Protein AF-A0A662B8F9-F1 (afdb_monomer)

Sequence (139 aa):
MKNSVKQNLTQSKIAIKPWLLILLGTLFFLSTLNCAYAQTGNNSLLNNLTKPSNGRSMRSSSVDSKFDGNGDSKEILPGQTIVIADLEGPGIIKHIWNTSASLNPFSARALVIRIYWDDSEKPSVEVPLGDFFGVGHGA

Structure (mmCIF, N/CA/C/O backbone):
data_AF-A0A662B8F9-F1
#
_entry.id   AF-A0A662B8F9-F1
#
loop_
_atom_site.group_PDB
_atom_site.id
_atom_site.type_symbol
_atom_site.label_atom_id
_atom_site.label_alt_id
_atom_site.label_comp_id
_atom_site.label_asym_id
_atom_site.label_entity_id
_atom_site.label_seq_id
_atom_site.pdbx_PDB_ins_code
_atom_site.Cartn_x
_atom_site.Cartn_y
_atom_site.Cartn_z
_atom_site.occupancy
_atom_site.B_iso_or_equiv
_atom_site.auth_seq_id
_atom_site.auth_comp_id
_atom_site.auth_asym_id
_atom_site.auth_atom_id
_atom_site.pdbx_PDB_model_num
ATOM 1 N N . MET A 1 1 ? 112.833 -29.980 -20.898 1.00 43.91 1 MET A N 1
ATOM 2 C CA . MET A 1 1 ? 112.945 -30.203 -19.440 1.00 43.91 1 MET A CA 1
ATOM 3 C C . MET A 1 1 ? 112.301 -29.016 -18.734 1.00 43.91 1 MET A C 1
ATOM 5 O O . MET A 1 1 ? 112.635 -27.893 -19.079 1.00 43.91 1 MET A O 1
ATOM 9 N N . LYS A 1 2 ? 111.409 -29.303 -17.777 1.00 41.34 2 LYS A N 1
ATOM 10 C CA . LYS A 1 2 ? 110.661 -28.400 -16.874 1.00 41.34 2 LYS A CA 1
ATOM 11 C C . LYS A 1 2 ? 109.307 -27.855 -17.361 1.00 41.34 2 LYS A C 1
ATOM 13 O O . LYS A 1 2 ? 109.186 -26.807 -17.980 1.00 41.34 2 LYS A O 1
ATOM 18 N N . ASN A 1 3 ? 108.306 -28.637 -16.955 1.00 44.59 3 ASN A N 1
ATOM 19 C CA . ASN A 1 3 ? 106.913 -28.305 -16.681 1.00 44.59 3 ASN A CA 1
ATOM 20 C C . ASN A 1 3 ? 106.755 -27.002 -15.881 1.00 44.59 3 ASN A C 1
ATOM 22 O O . ASN A 1 3 ? 107.547 -26.746 -14.975 1.00 44.59 3 ASN A O 1
ATOM 26 N N . SER A 1 4 ? 105.639 -26.295 -16.073 1.00 46.97 4 SER A N 1
ATOM 27 C CA . SER A 1 4 ? 104.951 -25.693 -14.929 1.00 46.97 4 SER A CA 1
ATOM 28 C C . SER A 1 4 ? 103.447 -25.618 -15.172 1.00 46.97 4 SER A C 1
ATOM 30 O O . SER A 1 4 ? 102.948 -24.897 -16.034 1.00 46.97 4 SER A O 1
ATOM 32 N N . VAL A 1 5 ? 102.760 -26.450 -14.401 1.00 55.72 5 VAL A N 1
ATOM 33 C CA . VAL A 1 5 ? 101.316 -26.594 -14.268 1.00 55.72 5 VAL A CA 1
ATOM 34 C C . VAL A 1 5 ? 100.768 -25.331 -13.598 1.00 55.72 5 VAL A C 1
ATOM 36 O O . VAL A 1 5 ? 101.126 -25.042 -12.459 1.00 55.72 5 VAL A O 1
ATOM 39 N N . LYS A 1 6 ? 99.879 -24.587 -14.266 1.00 50.91 6 LYS A N 1
ATOM 40 C CA . LYS A 1 6 ? 99.041 -23.584 -13.590 1.00 50.91 6 LYS A CA 1
ATOM 41 C C . LYS A 1 6 ? 97.808 -24.289 -13.030 1.00 50.91 6 LYS A C 1
ATOM 43 O O . LYS A 1 6 ? 97.018 -24.851 -13.782 1.00 50.91 6 LYS A O 1
ATOM 48 N N . GLN A 1 7 ? 97.699 -24.303 -11.704 1.00 51.00 7 GLN A N 1
ATOM 49 C CA . GLN A 1 7 ? 96.594 -24.914 -10.976 1.00 51.00 7 GLN A CA 1
ATOM 50 C C . GLN A 1 7 ? 95.278 -24.149 -11.172 1.00 51.00 7 GLN A C 1
ATOM 52 O O . GLN A 1 7 ? 95.248 -22.919 -11.219 1.00 51.00 7 GLN A O 1
ATOM 57 N N . ASN A 1 8 ? 94.198 -24.923 -11.263 1.00 49.81 8 ASN A N 1
ATOM 58 C CA . ASN A 1 8 ? 92.814 -24.484 -11.364 1.00 49.81 8 ASN A CA 1
ATOM 59 C C . ASN A 1 8 ? 92.308 -23.935 -10.022 1.00 49.81 8 ASN A C 1
ATOM 61 O O . ASN A 1 8 ? 92.300 -24.657 -9.028 1.00 49.81 8 ASN A O 1
ATOM 65 N N . LEU A 1 9 ? 91.782 -22.709 -10.022 1.00 50.09 9 LEU A N 1
ATOM 66 C CA . LEU A 1 9 ? 90.823 -22.242 -9.019 1.00 50.09 9 LEU A CA 1
ATOM 67 C C . LEU A 1 9 ? 89.479 -22.038 -9.718 1.00 50.09 9 LEU A C 1
ATOM 69 O O . LEU A 1 9 ? 89.203 -20.992 -10.306 1.00 50.09 9 LEU A O 1
ATOM 73 N N . THR A 1 10 ? 88.650 -23.076 -9.696 1.00 50.72 10 THR A N 1
ATOM 74 C CA . THR A 1 10 ? 87.287 -23.056 -10.223 1.00 50.72 10 THR A CA 1
ATOM 75 C C . THR A 1 10 ? 86.402 -22.264 -9.259 1.00 50.72 10 THR A C 1
ATOM 77 O O . THR A 1 10 ? 85.871 -22.797 -8.291 1.00 50.72 10 THR A O 1
ATOM 80 N N . GLN A 1 11 ? 86.247 -20.964 -9.510 1.00 55.09 11 GLN A N 1
ATOM 81 C CA . GLN A 1 11 ? 85.170 -20.155 -8.934 1.00 55.09 11 GLN A CA 1
ATOM 82 C C . GLN A 1 11 ? 83.832 -20.743 -9.405 1.00 55.09 11 GLN A C 1
ATOM 84 O O . GLN A 1 11 ? 83.436 -20.542 -10.556 1.00 55.09 11 GLN A O 1
ATOM 89 N N . SER A 1 12 ? 83.136 -21.503 -8.555 1.00 54.06 12 SER A N 1
ATOM 90 C CA . SER A 1 12 ? 81.796 -21.999 -8.870 1.00 54.06 12 SER A CA 1
ATOM 91 C C . SER A 1 12 ? 80.813 -20.828 -8.828 1.00 54.06 12 SER A C 1
ATOM 93 O O . SER A 1 12 ? 80.233 -20.513 -7.790 1.00 54.06 12 SER A O 1
ATOM 95 N N . LYS A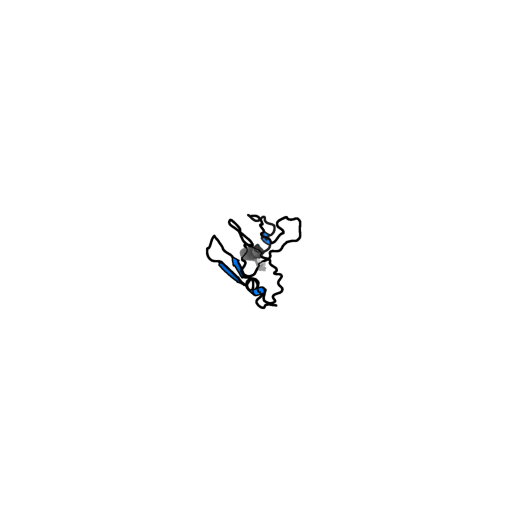 1 13 ? 80.638 -20.146 -9.963 1.00 61.09 13 LYS A N 1
ATOM 96 C CA . LYS A 1 13 ? 79.546 -19.188 -10.142 1.00 61.09 13 LYS A CA 1
ATOM 97 C C . LYS A 1 13 ? 78.233 -19.947 -9.961 1.00 61.09 13 LYS A C 1
ATOM 99 O O . LYS A 1 13 ? 77.927 -20.842 -10.747 1.00 61.09 13 LYS A O 1
ATOM 104 N N . ILE A 1 14 ? 77.470 -19.604 -8.927 1.00 64.56 14 ILE A N 1
ATOM 105 C CA . ILE A 1 14 ? 76.114 -20.121 -8.732 1.00 64.56 14 ILE A CA 1
ATOM 106 C C . ILE A 1 14 ? 75.265 -19.543 -9.867 1.00 64.56 14 ILE A C 1
ATOM 108 O O . ILE A 1 14 ? 74.835 -18.393 -9.824 1.00 64.56 14 ILE A O 1
ATOM 112 N N . ALA A 1 15 ? 75.095 -20.318 -10.935 1.00 72.06 15 ALA A N 1
ATOM 113 C CA . ALA A 1 15 ? 74.268 -19.939 -12.066 1.00 72.06 15 ALA A CA 1
ATOM 114 C C . ALA A 1 15 ? 72.800 -20.176 -11.697 1.00 72.06 15 ALA A C 1
ATOM 116 O O . ALA A 1 15 ? 72.354 -21.321 -11.585 1.00 72.06 15 ALA A O 1
ATOM 117 N N . ILE A 1 16 ? 72.048 -19.092 -11.495 1.00 69.56 16 ILE A N 1
ATOM 118 C CA . ILE A 1 16 ? 70.592 -19.162 -11.358 1.00 69.56 16 ILE A CA 1
ATOM 119 C C . ILE A 1 16 ? 70.059 -19.745 -12.665 1.00 69.56 16 ILE A C 1
ATOM 121 O O . ILE A 1 16 ? 70.256 -19.181 -13.742 1.00 69.56 16 ILE A O 1
ATOM 125 N N . LYS A 1 17 ? 69.439 -20.923 -12.581 1.00 80.38 17 LYS A N 1
ATOM 126 C CA . LYS A 1 17 ? 68.958 -21.626 -13.768 1.00 80.38 17 LYS A CA 1
ATOM 127 C C . LYS A 1 17 ? 67.826 -20.809 -14.414 1.00 80.38 17 LYS A C 1
ATOM 129 O O . LYS A 1 17 ? 66.941 -20.349 -13.694 1.00 80.38 17 LYS A O 1
ATOM 134 N N . PRO A 1 18 ? 67.799 -20.670 -15.750 1.00 75.62 18 PRO A N 1
ATOM 135 C CA . PRO A 1 18 ? 66.853 -19.793 -16.448 1.00 75.62 18 PRO A CA 1
ATOM 136 C C . PRO A 1 18 ? 65.382 -20.156 -16.192 1.00 75.62 18 PRO A C 1
ATOM 138 O O . PRO A 1 18 ? 64.528 -19.275 -16.159 1.00 75.62 18 PRO A O 1
ATOM 141 N N . TRP A 1 19 ? 65.081 -21.428 -15.911 1.00 78.75 19 TRP A N 1
ATOM 142 C CA . TRP A 1 19 ? 63.728 -21.861 -15.551 1.00 78.75 19 TRP A CA 1
ATOM 143 C C . TRP A 1 19 ? 63.237 -21.293 -14.212 1.00 78.75 19 TRP A C 1
ATOM 145 O O . TRP A 1 19 ? 62.035 -21.121 -14.042 1.00 78.75 19 TRP A O 1
ATOM 155 N N . LEU A 1 20 ? 64.135 -20.956 -13.278 1.00 79.62 20 LEU A N 1
ATOM 156 C CA . LEU A 1 20 ? 63.770 -20.379 -11.982 1.00 79.62 20 LEU A CA 1
ATOM 157 C C . LEU A 1 20 ? 63.237 -18.946 -12.144 1.00 79.62 20 LEU A C 1
ATOM 159 O O . LEU A 1 20 ? 62.303 -18.552 -11.454 1.00 79.62 20 LEU A O 1
ATOM 163 N N . LEU A 1 21 ? 63.798 -18.190 -13.094 1.00 77.62 21 LEU A N 1
ATOM 164 C CA . LEU A 1 21 ? 63.342 -16.842 -13.449 1.00 77.62 21 LEU A CA 1
ATOM 165 C C . LEU A 1 21 ? 61.992 -16.878 -14.170 1.00 77.62 21 LEU A C 1
ATOM 167 O O . LEU A 1 21 ? 61.137 -16.037 -13.908 1.00 77.62 21 LEU A O 1
ATOM 171 N N . ILE A 1 22 ? 61.776 -17.883 -15.025 1.00 80.44 22 ILE A N 1
ATOM 172 C CA . ILE A 1 22 ? 60.477 -18.123 -15.664 1.00 80.44 22 ILE A CA 1
ATOM 173 C C . ILE A 1 22 ? 59.435 -18.483 -14.602 1.00 80.44 22 ILE A C 1
ATOM 175 O O . ILE A 1 22 ? 58.357 -17.900 -14.602 1.00 80.44 22 ILE A O 1
ATOM 179 N N . LEU A 1 23 ? 59.770 -19.366 -13.654 1.00 81.56 23 LEU A N 1
ATOM 180 C CA . LEU A 1 23 ? 58.871 -19.769 -12.570 1.00 81.56 23 LEU A CA 1
ATOM 181 C C . LEU A 1 23 ? 58.465 -18.568 -11.695 1.00 81.56 23 LEU A C 1
ATOM 183 O O . LEU A 1 23 ? 57.279 -18.355 -11.454 1.00 81.56 23 LEU A O 1
ATOM 187 N N . LEU A 1 24 ? 59.432 -17.738 -11.289 1.00 80.62 24 LEU A N 1
ATOM 188 C CA . LEU A 1 24 ? 59.191 -16.497 -10.541 1.00 80.62 24 LEU A CA 1
ATOM 189 C C . LEU A 1 24 ? 58.347 -15.491 -11.333 1.00 80.62 24 LEU A C 1
ATOM 191 O O . LEU A 1 24 ? 57.412 -14.917 -10.779 1.00 80.62 24 LEU A O 1
ATOM 195 N N . GLY A 1 25 ? 58.625 -15.323 -12.629 1.00 78.00 25 GLY A N 1
ATOM 196 C CA . GLY A 1 25 ? 57.826 -14.483 -13.521 1.00 78.00 25 GLY A CA 1
ATOM 197 C C . GLY A 1 25 ? 56.387 -14.981 -13.653 1.00 78.00 25 GLY A C 1
ATOM 198 O O . GLY A 1 25 ? 55.457 -14.190 -13.542 1.00 78.00 25 GLY A O 1
ATOM 199 N N . THR A 1 26 ? 56.183 -16.294 -13.800 1.00 76.62 26 THR A N 1
ATOM 200 C CA . THR A 1 26 ? 54.841 -16.892 -13.859 1.00 76.62 26 THR A CA 1
ATOM 201 C C . THR A 1 26 ? 54.089 -16.769 -12.538 1.00 76.62 26 THR A C 1
ATOM 203 O O . THR A 1 26 ? 52.912 -16.435 -12.561 1.00 76.62 26 THR A O 1
ATOM 206 N N . LEU A 1 27 ? 54.750 -16.947 -11.390 1.00 73.62 27 LEU A N 1
ATOM 207 C CA . LEU A 1 27 ? 54.150 -16.748 -10.064 1.00 73.62 27 LEU A CA 1
ATOM 208 C C . LEU A 1 27 ? 53.742 -15.286 -9.830 1.00 73.62 27 LEU A C 1
ATOM 210 O O . LEU A 1 27 ? 52.668 -15.032 -9.290 1.00 73.62 27 LEU A O 1
ATOM 214 N N . PHE A 1 28 ? 54.557 -14.331 -10.284 1.00 70.31 28 PHE A N 1
ATOM 215 C CA . PHE A 1 28 ? 54.243 -12.901 -10.220 1.00 70.31 28 PHE A CA 1
ATOM 216 C C . PHE A 1 28 ? 53.114 -12.501 -11.192 1.00 70.31 28 PHE A C 1
ATOM 218 O O . PHE A 1 28 ? 52.273 -11.657 -10.888 1.00 70.31 28 PHE A O 1
ATOM 225 N N . PHE A 1 29 ? 53.037 -13.141 -12.360 1.00 68.06 29 PHE A N 1
ATOM 226 C CA . PHE A 1 29 ? 51.954 -12.919 -13.321 1.00 68.06 29 PHE A CA 1
ATOM 227 C C . PHE A 1 29 ? 50.630 -13.556 -12.856 1.00 68.06 29 PHE A C 1
ATOM 229 O O . PHE A 1 29 ? 49.556 -12.990 -13.042 1.00 68.06 29 PHE A O 1
ATOM 236 N N . LEU A 1 30 ? 50.690 -14.704 -12.174 1.00 65.06 30 LEU A N 1
ATOM 237 C CA . LEU A 1 30 ? 49.514 -15.386 -11.629 1.00 65.06 30 LEU A CA 1
ATOM 238 C C . LEU A 1 30 ? 48.936 -14.671 -10.393 1.00 65.06 30 LEU A C 1
ATOM 240 O O . LEU A 1 30 ? 47.726 -14.705 -10.167 1.00 65.06 30 LEU A O 1
ATOM 244 N N . SER A 1 31 ? 49.769 -13.987 -9.601 1.00 64.81 31 SER A N 1
ATOM 245 C CA . SER A 1 31 ? 49.302 -13.195 -8.455 1.00 64.81 31 SER A CA 1
ATOM 246 C C . SER A 1 31 ? 48.605 -11.894 -8.876 1.00 64.81 31 SER A C 1
ATOM 248 O O . SER A 1 31 ? 47.602 -11.521 -8.269 1.00 64.81 31 SER A O 1
ATOM 250 N N . THR A 1 32 ? 49.052 -11.241 -9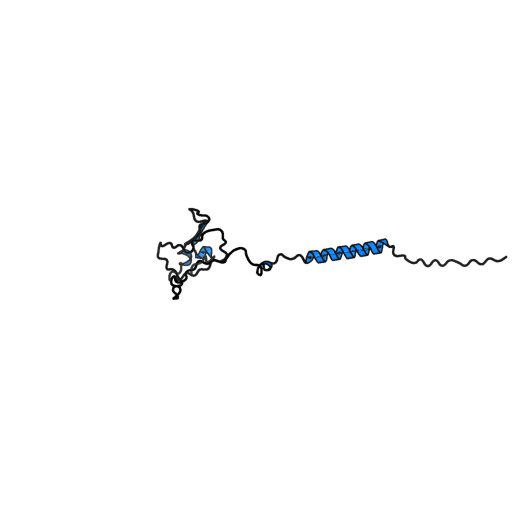.954 1.00 60.06 32 THR A N 1
ATOM 251 C CA . THR A 1 32 ? 48.415 -10.014 -10.478 1.00 60.06 32 THR A CA 1
ATOM 252 C C . THR A 1 32 ? 47.041 -10.263 -11.114 1.00 60.06 32 THR A C 1
ATOM 254 O O . THR A 1 32 ? 46.158 -9.411 -11.001 1.00 60.06 32 THR A O 1
ATOM 257 N N . LEU A 1 33 ? 46.799 -11.451 -11.683 1.00 59.38 33 LEU A N 1
ATOM 258 C CA . LEU A 1 33 ? 45.477 -11.868 -12.178 1.00 59.38 33 LEU A CA 1
ATOM 259 C C . LEU A 1 33 ? 44.406 -11.936 -11.068 1.00 59.38 33 LEU A C 1
ATOM 261 O O . LEU A 1 33 ? 43.254 -11.570 -11.303 1.00 59.38 33 LEU A O 1
ATOM 265 N N . ASN A 1 34 ? 44.774 -12.342 -9.848 1.00 59.59 34 ASN A N 1
ATOM 266 C CA . ASN A 1 34 ? 43.835 -12.431 -8.721 1.00 59.59 34 ASN A CA 1
ATOM 267 C C . ASN A 1 34 ? 43.429 -11.051 -8.167 1.00 59.59 34 ASN A C 1
ATOM 269 O O . ASN A 1 34 ? 42.271 -10.853 -7.800 1.00 59.59 34 ASN A O 1
ATOM 273 N N . CYS A 1 35 ? 44.339 -10.069 -8.155 1.00 59.00 35 CYS A N 1
ATOM 274 C CA . CYS A 1 35 ? 44.018 -8.695 -7.744 1.00 59.00 35 CYS A CA 1
ATOM 275 C C . CYS A 1 35 ? 43.004 -8.011 -8.678 1.00 59.00 35 CYS A C 1
ATOM 277 O O . CYS A 1 35 ? 42.189 -7.220 -8.207 1.00 59.00 35 CYS A O 1
ATOM 279 N N . ALA A 1 36 ? 43.015 -8.332 -9.977 1.00 55.31 36 ALA A N 1
ATOM 280 C CA . ALA A 1 36 ? 42.058 -7.787 -10.942 1.00 55.31 36 ALA A CA 1
ATO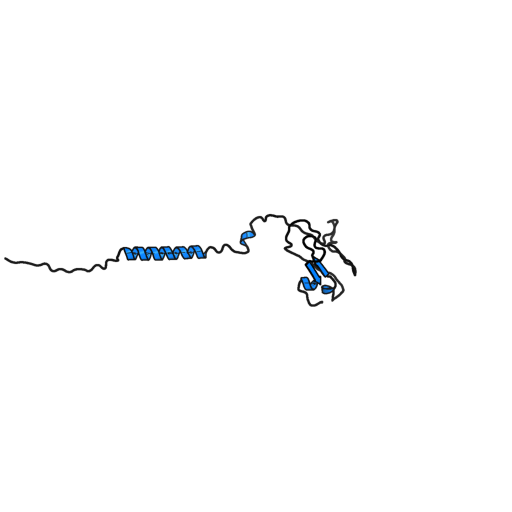M 281 C C . ALA A 1 36 ? 40.639 -8.369 -10.767 1.00 55.31 36 ALA A C 1
ATOM 283 O O . ALA A 1 36 ? 39.652 -7.644 -10.896 1.00 55.31 36 ALA A O 1
ATOM 284 N N . TYR A 1 37 ? 40.522 -9.652 -10.404 1.00 57.81 37 TYR A N 1
ATOM 285 C CA . TYR A 1 37 ? 39.229 -10.298 -10.127 1.00 57.81 37 TYR A CA 1
ATOM 286 C C . TYR A 1 37 ? 38.577 -9.817 -8.820 1.00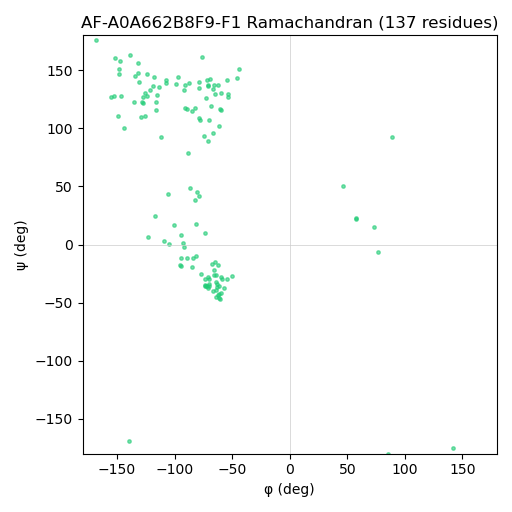 57.81 37 TYR A C 1
ATOM 288 O O . TYR A 1 37 ? 37.353 -9.780 -8.713 1.00 57.81 37 TYR A O 1
ATOM 296 N N . ALA A 1 38 ? 39.370 -9.388 -7.833 1.00 56.22 38 ALA A N 1
ATOM 297 C CA . ALA A 1 38 ? 38.853 -8.857 -6.569 1.00 56.22 38 ALA A CA 1
ATOM 298 C C . ALA A 1 38 ? 38.120 -7.506 -6.719 1.00 56.22 38 ALA A C 1
ATOM 300 O O . ALA A 1 38 ? 37.362 -7.117 -5.833 1.00 56.22 38 ALA A O 1
ATOM 301 N N . GLN A 1 39 ? 38.312 -6.795 -7.837 1.00 59.47 39 GLN A N 1
ATOM 302 C CA . GLN A 1 39 ? 37.655 -5.512 -8.115 1.00 59.47 39 GLN A CA 1
ATOM 303 C C . GLN A 1 39 ? 36.351 -5.645 -8.912 1.00 59.47 39 GLN A C 1
ATOM 305 O O . GLN A 1 39 ? 35.692 -4.642 -9.181 1.00 59.47 39 GLN A O 1
ATOM 310 N N . THR A 1 40 ? 35.910 -6.859 -9.257 1.00 56.34 40 THR A N 1
ATOM 311 C CA . THR A 1 40 ? 34.633 -7.071 -9.963 1.00 56.34 40 THR A CA 1
ATOM 312 C C . THR A 1 40 ? 33.434 -7.024 -9.000 1.00 56.34 40 THR A C 1
ATOM 314 O O . THR A 1 40 ? 32.531 -7.852 -9.038 1.00 56.34 40 THR A O 1
ATOM 317 N N . GLY A 1 41 ? 33.406 -6.033 -8.110 1.00 59.16 41 GLY A N 1
ATOM 318 C CA . GLY A 1 41 ? 32.304 -5.752 -7.190 1.00 59.16 41 GLY A CA 1
ATOM 319 C C . GLY A 1 41 ? 31.240 -4.853 -7.820 1.00 59.16 41 GLY A C 1
ATOM 320 O O . GLY A 1 41 ? 30.843 -3.861 -7.222 1.00 59.16 41 GLY A O 1
ATOM 321 N N . ASN A 1 42 ? 30.773 -5.158 -9.033 1.00 59.16 42 ASN A N 1
ATOM 322 C CA . ASN A 1 42 ? 29.785 -4.331 -9.748 1.00 59.16 42 ASN A CA 1
ATOM 323 C C . ASN A 1 42 ? 28.321 -4.577 -9.319 1.00 59.16 42 ASN A C 1
ATOM 325 O O . ASN A 1 42 ? 27.395 -4.155 -10.011 1.00 59.16 42 ASN A O 1
ATOM 329 N N . ASN A 1 43 ? 28.095 -5.193 -8.155 1.00 65.62 43 ASN A N 1
ATOM 330 C CA . ASN A 1 43 ? 26.765 -5.494 -7.611 1.00 65.62 43 ASN A CA 1
ATOM 331 C C . ASN A 1 43 ? 26.392 -4.568 -6.439 1.00 65.62 43 ASN A C 1
ATOM 333 O O . ASN A 1 43 ? 25.893 -5.026 -5.414 1.00 65.62 43 ASN A O 1
ATOM 337 N N . SER A 1 44 ? 26.654 -3.263 -6.552 1.00 77.81 44 SER A N 1
ATOM 338 C CA . SER A 1 44 ? 26.132 -2.297 -5.579 1.00 77.81 44 SER A CA 1
ATOM 339 C C . SER A 1 44 ? 24.666 -1.992 -5.890 1.00 77.81 44 SER A C 1
ATOM 341 O O . SER A 1 44 ? 24.320 -1.725 -7.044 1.00 77.81 44 SER A O 1
ATOM 343 N N . LEU A 1 45 ? 23.815 -1.975 -4.854 1.00 81.44 45 LEU A N 1
ATOM 344 C CA . LEU A 1 45 ? 22.394 -1.592 -4.934 1.00 81.44 45 LEU A CA 1
ATOM 345 C C . LEU A 1 45 ? 22.184 -0.250 -5.656 1.00 81.44 45 LEU A C 1
ATOM 347 O O . LEU A 1 45 ? 21.138 -0.013 -6.254 1.00 81.44 45 LEU A O 1
ATOM 351 N N . LEU A 1 46 ? 23.193 0.622 -5.620 1.00 88.50 46 LEU A N 1
ATOM 352 C CA . LEU A 1 46 ? 23.123 1.988 -6.127 1.00 88.50 46 LEU A CA 1
ATOM 353 C C . LEU A 1 46 ? 23.512 2.114 -7.610 1.00 88.50 46 LEU A C 1
ATOM 355 O O . LEU A 1 46 ? 23.244 3.146 -8.222 1.00 88.50 46 LEU A O 1
ATOM 359 N N . ASN A 1 47 ? 24.090 1.073 -8.222 1.00 86.50 47 ASN A N 1
ATOM 360 C CA . ASN A 1 47 ? 24.658 1.127 -9.580 1.00 86.50 47 ASN A CA 1
ATOM 361 C C . ASN A 1 47 ? 23.636 1.434 -10.686 1.00 86.50 47 ASN A C 1
ATOM 363 O O . ASN A 1 47 ? 24.016 1.795 -11.801 1.00 86.50 47 ASN A O 1
ATOM 367 N N . ASN A 1 48 ? 22.345 1.268 -10.400 1.00 86.31 48 ASN A N 1
ATOM 368 C CA . ASN A 1 48 ? 21.268 1.515 -11.354 1.00 86.31 48 ASN A CA 1
ATOM 369 C C . ASN A 1 48 ? 20.501 2.820 -11.088 1.00 86.31 48 ASN A C 1
ATOM 371 O O . ASN A 1 48 ? 19.599 3.126 -11.858 1.00 86.31 48 ASN A O 1
ATOM 375 N N . LEU A 1 49 ? 20.852 3.610 -10.061 1.00 87.44 49 LEU A N 1
ATOM 376 C CA . LEU A 1 49 ? 20.132 4.853 -9.733 1.00 87.44 49 LEU A CA 1
ATOM 377 C C . LEU A 1 49 ? 20.207 5.912 -10.838 1.00 87.44 49 LEU A C 1
ATOM 379 O O . LEU A 1 49 ? 19.261 6.667 -11.032 1.00 87.44 49 LEU A O 1
ATOM 383 N N . THR A 1 50 ? 21.327 5.975 -11.556 1.00 89.88 50 THR A N 1
ATOM 384 C CA . THR A 1 50 ? 21.552 6.950 -12.634 1.00 89.88 50 THR A CA 1
ATOM 385 C C . THR A 1 50 ? 21.142 6.431 -14.009 1.00 89.88 50 THR A C 1
ATOM 387 O O . THR A 1 50 ? 21.250 7.157 -14.997 1.00 89.88 50 THR A O 1
ATOM 390 N N . LYS A 1 51 ? 20.689 5.176 -14.101 1.00 89.00 51 LYS A N 1
ATOM 391 C CA . LYS A 1 51 ? 20.251 4.580 -15.363 1.00 89.00 51 LYS A CA 1
ATOM 392 C C . LYS A 1 51 ? 18.753 4.820 -15.542 1.00 89.00 51 LYS A C 1
ATOM 394 O O . LYS A 1 51 ? 17.998 4.643 -14.585 1.00 89.00 51 LYS A O 1
ATOM 399 N N . PRO A 1 52 ? 18.296 5.180 -16.750 1.00 87.38 52 PRO A N 1
ATOM 400 C CA . PRO A 1 52 ? 16.871 5.302 -17.008 1.00 87.38 52 PRO A CA 1
ATOM 401 C C . PRO A 1 52 ? 16.183 3.946 -16.812 1.00 87.38 52 PRO A C 1
ATOM 403 O O . PRO A 1 52 ? 16.692 2.908 -17.239 1.00 87.38 52 PRO A O 1
ATOM 406 N N . SER A 1 53 ? 15.020 3.951 -16.162 1.00 86.06 53 SER A N 1
ATOM 407 C CA . SER A 1 53 ? 14.179 2.761 -16.033 1.00 86.06 53 SER A CA 1
ATOM 408 C C . SER A 1 53 ? 13.238 2.633 -17.225 1.00 86.06 53 SER A C 1
ATOM 410 O O . SER A 1 53 ? 12.615 3.618 -17.619 1.00 86.06 53 SER A O 1
ATOM 412 N N . ASN A 1 54 ? 13.054 1.414 -17.731 1.00 90.19 54 ASN A N 1
ATOM 413 C CA . ASN A 1 54 ? 11.984 1.118 -18.679 1.00 90.19 54 ASN A CA 1
ATOM 414 C C . ASN A 1 54 ? 10.635 1.182 -17.944 1.00 90.19 54 ASN A C 1
ATOM 416 O O . ASN A 1 54 ? 10.336 0.316 -17.123 1.00 90.19 54 ASN A O 1
ATOM 420 N N . GLY A 1 55 ? 9.853 2.231 -18.197 1.00 91.19 55 GLY A N 1
ATOM 421 C CA . GLY A 1 55 ? 8.556 2.470 -17.562 1.00 91.19 55 GLY A CA 1
ATOM 422 C C . GLY A 1 55 ? 8.324 3.949 -17.257 1.00 91.19 55 GLY A C 1
ATOM 423 O O . GLY A 1 55 ? 9.133 4.807 -17.605 1.00 91.19 55 GLY A O 1
ATOM 424 N N . ARG A 1 56 ? 7.211 4.250 -16.587 1.00 92.69 56 ARG A N 1
ATOM 425 C CA . ARG A 1 56 ? 6.884 5.596 -16.100 1.00 92.69 56 ARG A CA 1
ATOM 426 C C . ARG A 1 56 ? 6.436 5.536 -14.645 1.00 92.69 56 ARG A C 1
ATOM 428 O O . ARG A 1 56 ? 5.807 4.563 -14.234 1.00 92.69 56 ARG A O 1
ATOM 435 N N . SER A 1 57 ? 6.728 6.583 -13.884 1.00 94.25 57 SER A N 1
ATOM 436 C CA . SER A 1 57 ? 6.172 6.744 -12.541 1.00 94.25 57 SER A CA 1
ATOM 437 C C . SER A 1 57 ? 4.684 7.073 -12.628 1.00 94.25 57 SER A C 1
ATOM 439 O O . SER A 1 57 ? 4.273 7.893 -13.446 1.00 94.25 57 SER A O 1
ATOM 441 N N . MET A 1 58 ? 3.884 6.447 -11.770 1.00 95.31 58 MET A N 1
ATOM 442 C CA . MET A 1 58 ? 2.457 6.726 -11.614 1.00 95.31 58 MET A CA 1
ATOM 443 C C . MET A 1 58 ? 2.137 6.888 -10.128 1.00 95.31 58 MET A C 1
ATOM 445 O O . MET A 1 58 ? 2.874 6.392 -9.274 1.00 95.31 58 MET A O 1
ATOM 449 N N . ARG A 1 59 ? 1.050 7.598 -9.819 1.00 95.62 59 ARG A N 1
ATOM 450 C CA . ARG A 1 59 ? 0.601 7.839 -8.447 1.00 95.62 59 ARG A CA 1
ATOM 451 C C . ARG A 1 59 ? -0.920 7.911 -8.404 1.00 95.62 59 ARG A C 1
ATOM 453 O O . ARG A 1 59 ? -1.497 8.722 -9.119 1.00 95.62 59 ARG A O 1
ATOM 460 N N . SER A 1 60 ? -1.523 7.131 -7.511 1.00 96.50 60 SER A N 1
ATOM 461 C CA . SER A 1 60 ? -2.853 7.424 -6.974 1.00 96.50 60 SER A CA 1
ATOM 462 C C . SER A 1 60 ? -2.689 8.101 -5.614 1.00 96.50 60 SER A C 1
ATOM 464 O O . SER A 1 60 ? -1.800 7.731 -4.845 1.00 96.50 60 SER A O 1
ATOM 466 N N . SER A 1 61 ? -3.483 9.129 -5.329 1.00 96.19 61 SER A N 1
ATOM 467 C CA . SER A 1 61 ? -3.384 9.898 -4.083 1.00 96.19 61 SER A CA 1
ATOM 468 C C . SER A 1 61 ? -4.729 10.491 -3.687 1.00 96.19 61 SER A C 1
ATOM 470 O O . SER A 1 61 ? -5.588 10.695 -4.537 1.00 96.19 61 SER A O 1
ATOM 472 N N . SER A 1 62 ? -4.874 10.858 -2.415 1.00 96.00 62 SER A N 1
ATOM 473 C CA . SER A 1 62 ? -6.065 11.513 -1.866 1.00 96.00 62 SER A CA 1
ATOM 474 C C . SER A 1 62 ? -6.235 12.984 -2.264 1.00 96.00 62 SER A C 1
ATOM 476 O O . SER A 1 62 ? -7.113 13.632 -1.703 1.00 96.00 62 SER A O 1
ATOM 478 N N . VAL A 1 63 ? -5.431 13.480 -3.214 1.00 95.19 63 VAL A N 1
ATOM 479 C CA . VAL A 1 63 ? -5.424 14.872 -3.687 1.00 95.19 63 VAL A CA 1
ATOM 480 C C . VAL A 1 63 ? -6.836 15.405 -3.941 1.00 95.19 63 VAL A C 1
ATOM 482 O O . VAL A 1 63 ? -7.729 14.670 -4.392 1.00 95.19 63 VAL A O 1
ATOM 485 N N . ASP A 1 64 ? -7.034 16.682 -3.634 1.00 93.50 64 ASP A N 1
ATOM 486 C CA . ASP A 1 64 ? -8.259 17.394 -3.954 1.00 93.50 64 ASP A CA 1
ATOM 487 C C . ASP A 1 64 ? -8.570 17.265 -5.455 1.00 93.50 64 ASP A C 1
ATOM 489 O O . ASP A 1 64 ? -7.723 17.498 -6.318 1.00 93.50 64 ASP A O 1
ATOM 493 N N . SER A 1 65 ? -9.803 16.869 -5.776 1.00 88.19 65 SER A N 1
ATOM 494 C CA . SER A 1 65 ? -10.210 16.561 -7.153 1.00 88.19 65 SER A CA 1
ATOM 495 C C . SER A 1 65 ? -10.199 17.769 -8.091 1.00 88.19 65 SER A C 1
ATOM 497 O O . SER A 1 65 ? -10.168 17.594 -9.307 1.00 88.19 65 SER A O 1
ATOM 499 N N . LYS A 1 66 ? -10.285 18.983 -7.542 1.00 90.38 66 LYS A N 1
ATOM 500 C CA . LYS A 1 66 ? -10.283 20.239 -8.295 1.00 90.38 66 LYS A CA 1
ATOM 501 C C . LYS A 1 66 ? -8.883 20.838 -8.406 1.00 90.38 66 LYS A C 1
ATOM 503 O O . LYS A 1 66 ? -8.685 21.723 -9.232 1.00 90.38 66 LYS A O 1
ATOM 508 N N . PHE A 1 67 ? -7.917 20.325 -7.638 1.00 89.31 67 PHE A N 1
ATOM 509 C CA . PHE A 1 67 ? -6.522 20.775 -7.621 1.00 89.31 67 PHE A CA 1
ATOM 510 C C . PHE A 1 67 ? -6.348 22.266 -7.278 1.00 89.31 67 PHE A C 1
ATOM 512 O O . PHE A 1 67 ? -5.328 22.865 -7.617 1.00 89.31 67 PHE A O 1
ATOM 519 N N . ASP A 1 68 ? -7.330 22.868 -6.605 1.00 93.06 68 ASP A N 1
ATOM 520 C CA . ASP A 1 68 ? -7.365 24.291 -6.244 1.00 93.06 68 ASP A CA 1
ATOM 521 C C . ASP A 1 68 ? -7.519 24.528 -4.729 1.00 93.06 68 ASP A C 1
ATOM 523 O O . ASP A 1 68 ? -7.643 25.671 -4.283 1.00 93.06 68 ASP A O 1
ATOM 527 N N . GLY A 1 69 ? -7.470 23.459 -3.929 1.00 91.69 69 GLY A N 1
ATOM 528 C CA . GLY A 1 69 ? -7.658 23.494 -2.481 1.00 91.69 69 GLY A CA 1
ATOM 529 C C . GLY A 1 69 ? -6.711 22.573 -1.711 1.00 91.69 69 GLY A C 1
ATOM 530 O O . GLY A 1 69 ? -5.756 22.035 -2.257 1.00 91.69 69 GLY A O 1
ATOM 531 N N . ASN A 1 70 ? -7.001 22.404 -0.418 1.00 93.81 70 ASN A N 1
ATOM 532 C CA . ASN A 1 70 ? -6.237 21.572 0.528 1.00 93.81 70 ASN A CA 1
ATOM 533 C C . ASN A 1 70 ? -7.086 20.401 1.068 1.00 93.81 70 ASN A C 1
ATOM 535 O O . ASN A 1 70 ? -6.894 19.923 2.186 1.00 93.81 70 ASN A O 1
ATOM 539 N N . GLY A 1 71 ? -8.100 19.984 0.304 1.00 92.56 71 GLY A N 1
ATOM 540 C CA . GLY A 1 71 ? -8.996 18.867 0.615 1.00 92.56 71 GLY A CA 1
ATOM 541 C C . GLY A 1 71 ? -8.370 17.499 0.326 1.00 92.56 71 GLY A C 1
ATOM 542 O O . GLY A 1 71 ? -9.036 16.625 -0.223 1.00 92.56 71 GLY A O 1
ATOM 543 N N . ASP A 1 72 ? -7.091 17.312 0.660 1.00 94.56 72 ASP A N 1
ATOM 544 C CA . ASP A 1 72 ? -6.266 16.172 0.229 1.00 94.56 72 ASP A CA 1
ATOM 545 C C . ASP A 1 72 ? -6.466 14.904 1.083 1.00 94.56 72 ASP A C 1
ATOM 547 O O . ASP A 1 72 ? -5.524 14.165 1.388 1.00 94.56 72 ASP A O 1
ATOM 551 N N . SER A 1 73 ? -7.703 14.634 1.497 1.00 94.94 73 SER A N 1
ATOM 552 C CA . SER A 1 73 ? -8.096 13.465 2.287 1.00 94.94 73 SER A CA 1
ATOM 553 C C . SER A 1 73 ? -9.420 12.884 1.786 1.00 94.94 73 SER A C 1
ATOM 555 O O . SER A 1 73 ? -10.151 13.508 1.016 1.00 94.94 73 SER A O 1
ATOM 557 N N . LYS A 1 74 ? -9.719 11.642 2.178 1.00 93.62 74 LYS A N 1
ATOM 558 C CA . LYS A 1 74 ? -10.991 10.977 1.869 1.00 93.62 74 LYS A CA 1
ATOM 559 C C . LYS A 1 74 ? -11.643 10.527 3.169 1.00 93.62 74 LYS A C 1
ATOM 561 O O . LYS A 1 74 ? -10.998 9.864 3.980 1.00 93.62 74 LYS A O 1
ATOM 566 N N . GLU A 1 75 ? -12.904 10.898 3.355 1.00 92.94 75 GLU A N 1
ATOM 567 C CA . GLU A 1 75 ? -13.724 10.416 4.464 1.00 92.94 75 GLU A CA 1
ATOM 568 C C . GLU A 1 75 ? -14.244 9.008 4.156 1.00 92.94 75 GLU A C 1
ATOM 570 O O . GLU A 1 75 ? -14.614 8.702 3.020 1.00 92.94 75 GLU A O 1
ATOM 575 N N . ILE A 1 76 ? -14.249 8.148 5.175 1.00 93.31 76 ILE A N 1
ATOM 576 C CA . ILE A 1 76 ? -14.776 6.786 5.103 1.00 93.31 76 ILE A CA 1
ATOM 577 C C . ILE A 1 76 ? -15.740 6.616 6.272 1.00 93.31 76 ILE A C 1
ATOM 579 O O . ILE A 1 76 ? -15.331 6.585 7.434 1.00 93.31 76 ILE A O 1
ATOM 583 N N . LEU A 1 77 ? -17.028 6.527 5.961 1.00 93.81 77 LEU A N 1
ATOM 584 C CA . LEU A 1 77 ? -18.093 6.330 6.935 1.00 93.81 77 LEU A CA 1
ATOM 585 C C . LEU A 1 77 ? -18.139 4.871 7.429 1.00 93.81 77 LEU A C 1
ATOM 587 O O . LEU A 1 77 ? -17.616 3.968 6.770 1.00 93.81 77 LEU A O 1
ATOM 591 N N . PRO A 1 78 ? -18.790 4.591 8.573 1.00 93.56 78 PRO A N 1
ATOM 592 C CA . PRO A 1 78 ? -18.949 3.225 9.067 1.00 93.56 78 PRO A CA 1
ATOM 593 C C . PRO A 1 78 ? -19.577 2.289 8.023 1.00 93.56 78 PRO A C 1
ATOM 595 O O . PRO A 1 78 ? -20.637 2.577 7.472 1.00 93.56 78 PRO A O 1
ATOM 598 N N . GLY A 1 79 ? -18.911 1.164 7.748 1.00 94.81 79 GLY A N 1
ATOM 599 C CA . GLY A 1 79 ? -19.335 0.185 6.738 1.00 94.81 79 GLY A CA 1
ATOM 600 C C . GLY A 1 79 ? -19.065 0.596 5.285 1.00 94.81 79 GLY A C 1
ATOM 601 O O . GLY A 1 79 ? -19.250 -0.218 4.381 1.00 94.81 79 GLY A O 1
ATOM 602 N N . GLN A 1 80 ? -18.596 1.823 5.040 1.00 96.81 80 GLN A N 1
ATOM 603 C CA . GLN A 1 80 ? -18.241 2.279 3.704 1.00 96.81 80 GLN A CA 1
ATOM 604 C C . GLN A 1 80 ? -16.951 1.608 3.229 1.00 96.81 80 GLN A C 1
ATOM 606 O O . GLN A 1 80 ? -15.994 1.428 3.978 1.00 96.81 80 GLN A O 1
ATOM 611 N N . THR A 1 81 ? -16.919 1.279 1.942 1.00 96.94 81 THR A N 1
ATOM 612 C CA . THR A 1 81 ? -15.704 0.884 1.230 1.00 96.94 81 THR A CA 1
ATOM 613 C C . THR A 1 81 ? -15.463 1.883 0.108 1.00 96.94 81 THR A C 1
ATOM 615 O O . THR A 1 81 ? -16.401 2.269 -0.588 1.00 96.94 81 THR A O 1
ATOM 618 N N . ILE A 1 82 ? -14.212 2.308 -0.058 1.00 96.75 82 ILE A N 1
ATOM 619 C CA . ILE A 1 82 ? -13.791 3.178 -1.157 1.00 96.75 82 ILE A CA 1
ATOM 620 C C . ILE A 1 82 ? -12.646 2.522 -1.928 1.00 96.75 82 ILE A C 1
ATOM 622 O O . ILE A 1 82 ? -11.811 1.833 -1.342 1.00 96.75 82 ILE A O 1
ATOM 626 N N . VAL A 1 83 ? -12.592 2.765 -3.236 1.00 96.81 83 VAL A N 1
ATOM 627 C CA . VAL A 1 83 ? -11.455 2.385 -4.079 1.00 96.81 83 VAL A CA 1
ATOM 628 C C . VAL A 1 83 ? -10.462 3.543 -4.075 1.00 96.81 83 VAL A C 1
ATOM 630 O O . VAL A 1 83 ? -10.787 4.646 -4.507 1.00 96.81 83 VAL A O 1
ATOM 633 N N . ILE A 1 84 ? -9.260 3.309 -3.545 1.00 95.56 84 ILE A N 1
ATOM 634 C CA . ILE A 1 84 ? -8.204 4.336 -3.450 1.00 95.56 84 ILE A CA 1
ATOM 635 C C . ILE A 1 84 ? -7.208 4.282 -4.612 1.00 95.56 84 ILE A C 1
ATOM 637 O O . ILE A 1 84 ? -6.465 5.236 -4.835 1.00 95.56 84 ILE A O 1
ATOM 641 N N . ALA A 1 85 ? -7.166 3.172 -5.342 1.00 96.88 85 ALA A N 1
ATOM 642 C CA . ALA A 1 85 ? -6.375 2.997 -6.547 1.00 96.88 85 ALA A CA 1
ATOM 643 C C . ALA A 1 85 ? -7.032 1.910 -7.401 1.00 96.88 85 ALA A C 1
ATOM 645 O O . ALA A 1 85 ? -7.280 0.816 -6.900 1.00 96.88 85 ALA A O 1
ATOM 646 N N . ASP A 1 86 ? -7.289 2.235 -8.662 1.00 96.75 86 ASP A N 1
ATOM 647 C CA . ASP A 1 86 ? -7.713 1.306 -9.705 1.00 96.75 86 ASP A CA 1
ATOM 648 C C . ASP A 1 86 ? -6.721 1.481 -10.858 1.00 96.75 86 ASP A C 1
ATOM 650 O O . ASP A 1 86 ? -6.581 2.583 -11.396 1.00 96.75 86 ASP A O 1
ATOM 654 N N . LEU A 1 87 ? -5.888 0.468 -11.091 1.00 96.00 87 LEU A N 1
ATOM 655 C CA . LEU A 1 87 ? -4.674 0.583 -11.898 1.00 96.00 87 LEU A CA 1
ATOM 656 C C . LEU A 1 87 ? -4.677 -0.494 -12.978 1.00 96.00 87 LEU A C 1
ATOM 658 O O . LEU A 1 87 ? -4.677 -1.681 -12.668 1.00 96.00 87 LEU A O 1
ATOM 662 N N . GLU A 1 88 ? -4.597 -0.070 -14.236 1.00 95.06 88 GLU A N 1
ATOM 663 C CA . GLU A 1 88 ? -4.570 -0.978 -15.381 1.00 95.06 88 GLU A CA 1
ATOM 664 C C . GLU A 1 88 ? -3.146 -1.257 -15.879 1.00 95.06 88 GLU A C 1
ATOM 666 O O . GLU A 1 88 ? -2.287 -0.367 -15.952 1.00 95.06 88 GLU A O 1
ATOM 671 N N . GLY A 1 89 ? -2.930 -2.497 -16.321 1.00 94.31 89 GLY A N 1
ATOM 672 C CA . GLY A 1 89 ? -1.705 -2.935 -16.981 1.00 94.31 89 GLY A CA 1
ATOM 673 C C . GLY A 1 89 ? -0.581 -3.369 -16.031 1.00 94.31 89 GLY A C 1
ATOM 674 O O . GLY A 1 89 ? -0.726 -3.361 -14.809 1.00 94.31 89 GLY A O 1
ATOM 675 N N . PRO A 1 90 ? 0.571 -3.779 -16.589 1.00 95.19 90 PRO A N 1
ATOM 676 C CA . PRO A 1 90 ? 1.680 -4.291 -15.797 1.00 95.19 90 PRO A CA 1
ATOM 677 C C . PRO A 1 90 ? 2.360 -3.173 -15.000 1.00 95.19 90 PRO A C 1
ATOM 679 O O . PRO A 1 90 ? 2.673 -2.102 -15.530 1.00 95.19 90 PRO A O 1
ATOM 682 N N . GLY A 1 91 ? 2.670 -3.442 -13.733 1.00 94.88 91 GLY A N 1
ATOM 683 C CA . GLY A 1 91 ? 3.305 -2.464 -12.860 1.00 94.88 91 GLY A CA 1
ATOM 684 C C . GLY A 1 91 ? 3.823 -3.055 -11.555 1.00 94.88 91 GLY A C 1
ATOM 685 O O . GLY A 1 91 ? 3.656 -4.234 -11.266 1.00 94.88 91 GLY A O 1
ATOM 686 N N . ILE A 1 92 ? 4.489 -2.210 -10.767 1.00 95.44 92 ILE A N 1
ATOM 687 C CA . ILE A 1 92 ? 4.980 -2.559 -9.431 1.00 95.44 92 ILE A CA 1
ATOM 688 C C . ILE A 1 92 ? 4.637 -1.410 -8.488 1.00 95.44 92 ILE A C 1
ATOM 690 O O . ILE A 1 92 ? 5.092 -0.280 -8.693 1.00 95.44 92 ILE A O 1
ATOM 694 N N . ILE A 1 93 ? 3.896 -1.706 -7.421 1.00 96.75 93 ILE A N 1
ATOM 695 C CA . ILE A 1 93 ? 3.709 -0.768 -6.313 1.00 96.75 93 ILE A CA 1
ATOM 696 C C . ILE A 1 93 ? 4.974 -0.800 -5.455 1.00 96.75 93 ILE A C 1
ATOM 698 O O . ILE A 1 93 ? 5.241 -1.769 -4.752 1.00 96.75 93 ILE A O 1
ATOM 702 N N . LYS A 1 94 ? 5.783 0.260 -5.538 1.00 95.44 94 LYS A N 1
ATOM 703 C CA . LYS A 1 94 ? 7.050 0.372 -4.788 1.00 95.44 94 LYS A CA 1
ATOM 704 C C . LYS A 1 94 ? 6.919 1.118 -3.463 1.00 95.44 94 LYS A C 1
ATOM 706 O O . LYS A 1 94 ? 7.818 1.036 -2.634 1.00 95.44 94 LYS A O 1
ATOM 711 N N . HIS A 1 95 ? 5.851 1.892 -3.292 1.00 97.19 95 HIS A N 1
ATOM 712 C CA . HIS A 1 95 ? 5.673 2.764 -2.140 1.00 97.19 95 HIS A CA 1
ATOM 713 C C . HIS A 1 95 ? 4.185 2.977 -1.862 1.00 97.19 95 HIS A C 1
ATOM 715 O O . HIS A 1 95 ? 3.440 3.376 -2.757 1.00 97.19 95 HIS A O 1
ATOM 721 N N . ILE A 1 96 ? 3.780 2.737 -0.616 1.00 97.50 96 ILE A N 1
ATOM 722 C CA . ILE A 1 96 ? 2.447 3.035 -0.093 1.00 97.50 96 ILE A CA 1
ATOM 723 C C . ILE A 1 96 ? 2.651 3.884 1.156 1.00 97.50 96 ILE A C 1
ATOM 725 O O . ILE A 1 96 ? 3.434 3.523 2.032 1.00 97.50 96 ILE A O 1
ATOM 729 N N . TRP A 1 97 ? 1.942 5.004 1.230 1.00 95.81 97 TRP A N 1
ATOM 730 C CA . TRP A 1 97 ? 1.911 5.867 2.403 1.00 95.81 97 TRP A CA 1
ATOM 731 C C . TRP A 1 97 ? 0.462 6.178 2.754 1.00 95.81 97 TRP A C 1
ATOM 733 O O . TRP A 1 97 ? -0.359 6.410 1.864 1.00 95.81 97 TRP A O 1
ATOM 743 N N . ASN A 1 98 ? 0.155 6.185 4.046 1.00 93.62 98 ASN A N 1
ATOM 744 C CA . ASN A 1 98 ? -1.153 6.544 4.563 1.00 93.62 98 ASN A CA 1
ATOM 745 C C . ASN A 1 98 ? -1.012 7.212 5.937 1.00 93.62 98 ASN A C 1
ATOM 747 O O . ASN A 1 98 ? -0.092 6.910 6.695 1.00 93.62 98 ASN A O 1
ATOM 751 N N . THR A 1 99 ? -1.963 8.089 6.248 1.00 91.19 99 THR A N 1
ATOM 752 C CA . THR A 1 99 ? -2.274 8.494 7.615 1.00 91.19 99 THR A CA 1
ATOM 753 C C . THR A 1 99 ? -3.790 8.465 7.789 1.00 91.19 99 THR A C 1
ATOM 755 O O . THR A 1 99 ? -4.529 8.787 6.854 1.00 91.19 99 THR A O 1
ATOM 758 N N . SER A 1 100 ? -4.263 8.091 8.973 1.00 89.12 100 SER A N 1
ATOM 759 C CA . SER A 1 100 ? -5.685 8.088 9.310 1.00 89.12 100 SER A CA 1
ATOM 760 C C . SER A 1 100 ? -5.947 9.080 10.434 1.00 89.12 100 SER A C 1
ATOM 762 O O . SER A 1 100 ? -5.380 8.953 11.517 1.00 89.12 100 SER A O 1
ATOM 764 N N . ALA A 1 101 ? -6.833 10.043 10.195 1.00 90.31 101 ALA A N 1
ATOM 765 C CA . ALA A 1 101 ? -7.343 10.916 11.243 1.00 90.31 101 ALA A CA 1
ATOM 766 C C . ALA A 1 101 ? -8.617 10.296 11.827 1.00 90.31 101 ALA A C 1
ATOM 768 O O . ALA A 1 101 ? -9.604 10.108 11.117 1.00 90.31 101 ALA A O 1
ATOM 769 N N . SER A 1 102 ? -8.602 9.956 13.113 1.00 88.25 102 SER A N 1
ATOM 770 C CA . SER A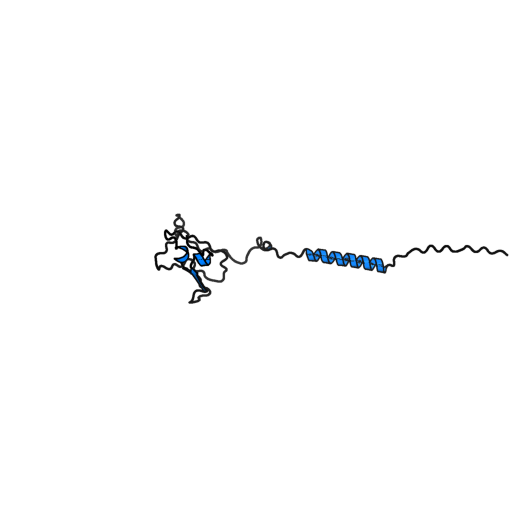 1 102 ? -9.771 9.429 13.812 1.00 88.25 102 SER A CA 1
ATOM 771 C C . SER A 1 102 ? -9.748 9.844 15.276 1.00 88.25 102 SER A C 1
ATOM 773 O O . SER A 1 102 ? -8.687 9.922 15.884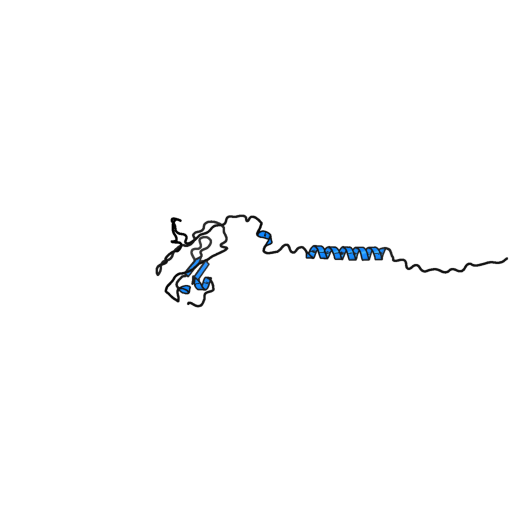 1.00 88.25 102 SER A O 1
ATOM 775 N N . LEU A 1 103 ? -10.932 10.070 15.847 1.00 87.38 103 LEU A N 1
ATOM 776 C CA . LEU A 1 103 ? -11.106 10.225 17.295 1.00 87.38 103 LEU A CA 1
ATOM 777 C C . LEU A 1 103 ? -11.164 8.870 18.018 1.00 87.38 103 LEU A C 1
ATOM 779 O O . LEU A 1 103 ? -11.167 8.827 19.245 1.00 87.38 103 LEU A O 1
ATOM 783 N N . ASN A 1 104 ? -11.250 7.764 17.272 1.00 86.25 104 ASN A N 1
ATOM 784 C CA . ASN A 1 104 ? -11.265 6.424 17.837 1.00 86.25 104 ASN A CA 1
ATOM 785 C C . ASN A 1 104 ? -9.821 5.960 18.135 1.00 86.25 104 ASN A C 1
ATOM 787 O O . ASN A 1 104 ? -9.059 5.766 17.181 1.00 86.25 104 ASN A O 1
ATOM 791 N N . PRO A 1 105 ? -9.457 5.692 19.405 1.00 82.50 105 PRO A N 1
ATOM 792 C CA . PRO A 1 105 ? -8.121 5.198 19.771 1.00 82.50 105 PRO A CA 1
ATOM 793 C C . PRO A 1 105 ? -7.816 3.793 19.214 1.00 82.50 105 PRO A C 1
ATOM 795 O O . PRO A 1 105 ? -6.675 3.349 19.148 1.00 82.50 105 PRO A O 1
ATOM 798 N N . PHE A 1 106 ? -8.838 3.069 18.754 1.00 84.75 106 PHE A N 1
ATOM 799 C CA . PHE A 1 106 ? -8.696 1.761 18.108 1.00 84.75 106 PHE A CA 1
ATOM 800 C C . PHE A 1 106 ? -8.776 1.840 16.575 1.00 84.75 106 PHE A C 1
ATOM 802 O O . PHE A 1 106 ? -8.976 0.824 15.905 1.00 84.75 106 PHE A O 1
ATOM 809 N N . SER A 1 107 ? -8.620 3.037 15.999 1.00 85.75 107 SER A N 1
ATOM 810 C CA . SER A 1 107 ? -8.748 3.276 14.554 1.00 85.75 107 SER A CA 1
ATOM 811 C C . SER A 1 107 ? -7.785 2.449 13.697 1.00 85.75 107 SER A C 1
ATOM 813 O O . SER A 1 107 ? -8.165 2.037 12.601 1.00 85.75 107 SER A O 1
ATOM 815 N N . ALA A 1 108 ? -6.606 2.095 14.223 1.00 85.00 108 ALA A N 1
ATOM 816 C CA . ALA A 1 108 ? -5.620 1.245 13.549 1.00 85.00 108 ALA A CA 1
ATOM 817 C C . ALA A 1 108 ? -6.184 -0.115 13.088 1.00 85.00 108 ALA A C 1
ATOM 819 O O . ALA A 1 108 ? -5.747 -0.649 12.069 1.00 85.00 108 ALA A O 1
ATOM 820 N N . ARG A 1 109 ? -7.183 -0.663 13.799 1.00 90.19 109 ARG A N 1
ATOM 821 C CA . ARG A 1 109 ? -7.879 -1.906 13.415 1.00 90.19 109 ARG A CA 1
ATOM 822 C C . ARG A 1 109 ? -9.313 -1.709 12.929 1.00 90.19 109 ARG A C 1
ATOM 824 O O . ARG A 1 109 ? -9.988 -2.684 12.619 1.00 90.19 109 ARG A O 1
ATOM 831 N N . ALA A 1 110 ? -9.775 -0.464 12.843 1.00 90.81 110 ALA A N 1
ATOM 832 C CA . ALA A 1 110 ? -11.113 -0.137 12.354 1.00 90.81 110 ALA A CA 1
ATOM 833 C C . ALA A 1 110 ? -11.182 -0.034 10.820 1.00 90.81 110 ALA A C 1
ATOM 835 O O . ALA A 1 110 ? -12.267 -0.118 10.251 1.00 90.81 110 ALA A O 1
ATOM 836 N N . LEU A 1 111 ? -10.037 0.144 10.152 1.00 92.56 111 LEU A N 1
ATOM 837 C CA . LEU A 1 111 ? -9.923 0.164 8.694 1.00 92.56 111 LEU A CA 1
ATOM 838 C C . LEU A 1 111 ? -9.252 -1.116 8.201 1.00 92.56 111 LEU A C 1
ATOM 840 O O . LEU A 1 111 ? -8.278 -1.570 8.793 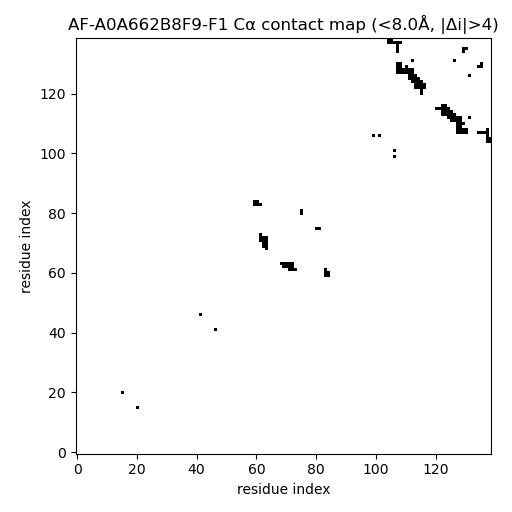1.00 92.56 111 LEU A O 1
ATOM 844 N N . VAL A 1 112 ? -9.751 -1.669 7.097 1.00 95.38 112 VAL A N 1
ATOM 845 C CA . VAL A 1 112 ? -9.191 -2.851 6.426 1.00 95.38 112 VAL A CA 1
ATOM 846 C C . VAL A 1 112 ? -8.696 -2.431 5.049 1.00 95.38 112 VAL A C 1
ATOM 848 O O . VAL A 1 112 ? -9.443 -1.810 4.293 1.00 95.38 112 VAL A O 1
ATOM 851 N N . ILE A 1 113 ? -7.451 -2.774 4.717 1.00 96.75 113 ILE A N 1
ATOM 852 C CA . ILE A 1 113 ? -6.922 -2.628 3.360 1.00 96.75 113 ILE A CA 1
ATOM 853 C C . ILE A 1 113 ? -7.157 -3.924 2.590 1.00 96.75 113 ILE A C 1
ATOM 855 O O . ILE A 1 113 ? -6.881 -5.015 3.093 1.00 96.75 113 ILE A O 1
ATOM 859 N N . ARG A 1 114 ? -7.670 -3.790 1.364 1.00 98.38 114 ARG A N 1
ATOM 860 C CA . ARG A 1 114 ? -7.843 -4.896 0.423 1.00 98.38 114 ARG A CA 1
ATOM 861 C C . ARG A 1 114 ? -7.066 -4.619 -0.851 1.00 98.38 114 ARG A C 1
ATOM 863 O O . ARG A 1 114 ? -7.164 -3.518 -1.388 1.00 98.38 114 ARG A O 1
ATOM 870 N N . ILE A 1 115 ? -6.311 -5.608 -1.321 1.00 98.31 115 ILE A N 1
ATOM 871 C CA . ILE A 1 115 ? -5.567 -5.525 -2.580 1.00 98.31 115 ILE A CA 1
ATOM 872 C C . ILE A 1 115 ? -5.913 -6.731 -3.444 1.00 98.31 115 ILE A C 1
ATOM 874 O O . ILE A 1 115 ? -5.803 -7.879 -3.005 1.00 98.31 115 ILE A O 1
ATOM 878 N N . TYR A 1 116 ? -6.317 -6.445 -4.674 1.00 98.44 116 TYR A N 1
ATOM 879 C CA . TYR A 1 116 ? -6.703 -7.410 -5.692 1.00 98.44 116 TYR A CA 1
ATOM 880 C C . TYR A 1 116 ? -5.666 -7.336 -6.811 1.00 98.44 116 TYR A C 1
ATOM 882 O O . TYR A 1 116 ? -5.249 -6.244 -7.195 1.00 98.44 116 TYR A O 1
ATOM 890 N N . TRP A 1 117 ? -5.220 -8.492 -7.292 1.00 97.88 117 TRP A N 1
ATOM 891 C CA . TRP A 1 117 ? -4.258 -8.597 -8.388 1.00 97.88 117 TRP A CA 1
ATOM 892 C C . TRP A 1 117 ? -4.922 -9.327 -9.546 1.00 97.88 117 TRP A C 1
ATOM 894 O O . TRP A 1 117 ? -5.700 -10.248 -9.291 1.00 97.88 117 TRP A O 1
ATOM 904 N N . ASP A 1 118 ? -4.597 -8.926 -10.774 1.00 96.50 118 ASP A N 1
ATOM 905 C CA . ASP A 1 118 ? -4.948 -9.630 -12.013 1.00 96.50 118 ASP A CA 1
ATOM 906 C C . ASP A 1 118 ? -6.425 -10.080 -12.075 1.00 96.50 118 ASP A C 1
ATOM 908 O O . ASP A 1 118 ? -6.721 -11.250 -12.309 1.00 96.50 118 ASP A O 1
ATOM 912 N N . ASP A 1 119 ? -7.348 -9.149 -11.797 1.00 94.38 119 ASP A N 1
ATOM 913 C CA . ASP A 1 119 ? -8.809 -9.351 -11.813 1.00 94.38 119 ASP A CA 1
ATOM 914 C C . ASP A 1 119 ? -9.341 -10.462 -10.882 1.00 94.38 119 ASP A C 1
ATOM 916 O O . ASP A 1 119 ? -10.446 -10.978 -11.060 1.00 94.38 119 ASP A O 1
ATOM 920 N N . SER A 1 120 ? -8.577 -10.834 -9.850 1.00 97.50 120 SER A N 1
ATOM 921 C CA . SER A 1 120 ? -9.008 -11.824 -8.859 1.00 97.50 120 SER A CA 1
ATOM 922 C C . SER A 1 120 ? -10.291 -11.397 -8.136 1.00 97.50 120 SER A C 1
ATOM 924 O O . SER A 1 120 ? -10.354 -10.319 -7.547 1.00 97.50 120 SER A O 1
ATOM 926 N N . GLU A 1 121 ? -11.283 -12.293 -8.065 1.00 96.88 121 GLU A N 1
ATOM 927 C CA . GLU A 1 121 ? -12.526 -12.077 -7.303 1.00 96.88 121 GLU A CA 1
ATOM 928 C C . GLU A 1 121 ? -12.288 -11.957 -5.787 1.00 96.88 121 GLU A C 1
ATOM 930 O O . GLU A 1 121 ? -13.070 -11.339 -5.062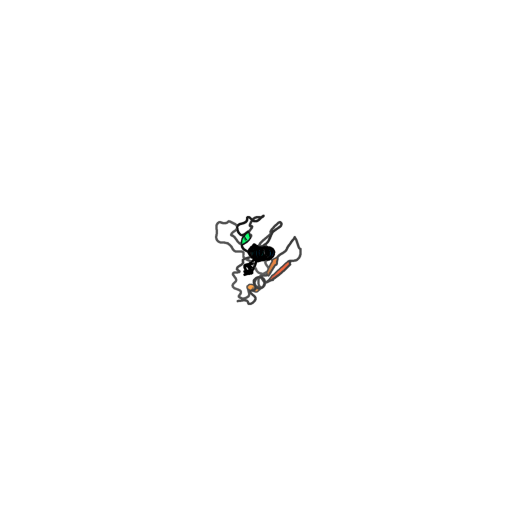 1.00 96.88 121 GLU A O 1
ATOM 935 N N . LYS A 1 122 ? -11.210 -12.570 -5.285 1.00 98.00 122 LYS A N 1
ATOM 936 C CA . LYS A 1 122 ? -10.836 -12.552 -3.866 1.00 98.00 122 LYS A CA 1
ATOM 937 C C . LYS A 1 122 ? -9.617 -11.659 -3.645 1.00 98.00 122 LYS A C 1
ATOM 939 O O . LYS A 1 122 ? -8.690 -11.700 -4.460 1.00 98.00 122 LYS A O 1
ATOM 944 N N . PRO A 1 123 ? -9.567 -10.895 -2.542 1.00 98.19 123 PRO A N 1
ATOM 945 C CA . PRO A 1 123 ? -8.400 -10.084 -2.239 1.00 98.19 123 PRO A CA 1
ATOM 946 C C . PRO A 1 123 ? -7.195 -10.980 -1.934 1.00 98.19 123 PRO A C 1
ATOM 948 O O . PRO A 1 123 ? -7.282 -11.927 -1.153 1.00 98.19 123 PRO A O 1
ATOM 951 N N . SER A 1 124 ? -6.053 -10.649 -2.530 1.00 98.25 124 SER A N 1
ATOM 952 C CA . SER A 1 124 ? -4.762 -11.282 -2.234 1.00 98.25 124 SER A CA 1
ATOM 953 C C . SER A 1 124 ? -4.163 -10.774 -0.922 1.00 98.25 124 SER A C 1
ATOM 955 O O . SER A 1 124 ? -3.370 -11.461 -0.283 1.00 98.25 124 SER A O 1
ATOM 957 N N . VAL A 1 125 ? -4.538 -9.559 -0.520 1.00 98.25 125 VAL A N 1
ATOM 958 C CA . VAL A 1 125 ? -4.214 -8.963 0.778 1.00 98.25 125 VAL A CA 1
ATOM 959 C C . VAL A 1 125 ? -5.517 -8.469 1.383 1.00 98.25 125 VAL A C 1
ATOM 961 O O . VAL A 1 125 ? -6.184 -7.648 0.763 1.00 98.25 125 VAL A O 1
ATOM 964 N N . GLU A 1 126 ? -5.872 -8.942 2.574 1.00 97.94 126 GLU A N 1
ATOM 965 C CA . GLU A 1 126 ? -7.009 -8.446 3.356 1.00 97.94 126 GLU A CA 1
ATOM 966 C C . GLU A 1 126 ? -6.642 -8.474 4.839 1.00 97.94 126 GLU A C 1
ATOM 968 O O . GLU A 1 126 ? -6.648 -9.523 5.479 1.00 97.94 126 GLU A O 1
ATOM 973 N N . VAL A 1 127 ? -6.264 -7.316 5.376 1.00 97.00 127 VAL A N 1
ATOM 974 C CA . VAL A 1 127 ? -5.819 -7.171 6.769 1.00 97.00 127 VAL A CA 1
ATOM 975 C C . VAL A 1 127 ? -6.218 -5.800 7.316 1.00 97.00 127 VAL A C 1
ATOM 977 O O . VAL A 1 127 ? -6.418 -4.862 6.533 1.00 97.00 127 VAL A O 1
ATOM 980 N N . PRO A 1 128 ? -6.313 -5.632 8.646 1.00 94.94 128 PRO A N 1
ATOM 981 C CA . PRO A 1 128 ? -6.420 -4.308 9.236 1.00 94.94 128 PRO A CA 1
ATOM 982 C C . PRO A 1 128 ? -5.266 -3.400 8.789 1.00 94.94 128 PRO A C 1
ATOM 984 O O . PRO A 1 128 ? -4.122 -3.840 8.661 1.00 94.94 128 PRO A O 1
ATOM 987 N N . LEU A 1 129 ? 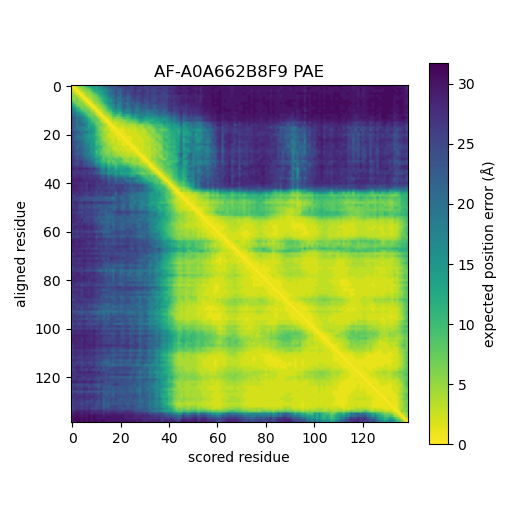-5.561 -2.123 8.552 1.00 93.88 129 LEU A N 1
ATOM 988 C CA . LEU A 1 129 ? -4.613 -1.153 8.007 1.00 93.88 129 LEU A CA 1
ATOM 989 C C . LEU A 1 129 ? -3.387 -0.984 8.914 1.00 93.88 129 LEU A C 1
ATOM 991 O O . LEU A 1 129 ? -2.265 -0.954 8.422 1.00 93.88 129 LEU A O 1
ATOM 995 N N . GLY A 1 130 ? -3.585 -0.927 10.233 1.00 92.62 130 GLY A N 1
ATOM 996 C CA . GLY A 1 130 ? -2.491 -0.879 11.201 1.00 92.62 130 GLY A CA 1
ATOM 997 C C . GLY A 1 130 ? -1.601 -2.117 11.130 1.00 92.62 130 GLY A C 1
ATOM 998 O O . GLY A 1 130 ? -0.382 -1.986 11.043 1.00 92.62 130 GLY A O 1
ATOM 999 N N . ASP A 1 131 ? -2.197 -3.311 11.071 1.00 93.56 131 ASP A N 1
ATOM 1000 C CA . ASP A 1 131 ? -1.455 -4.573 10.997 1.00 93.56 131 ASP A CA 1
ATOM 1001 C C . ASP A 1 131 ? -0.618 -4.660 9.700 1.00 93.56 131 ASP A C 1
ATOM 1003 O O . ASP A 1 131 ? 0.525 -5.114 9.747 1.00 93.56 131 ASP A O 1
ATOM 1007 N N . PHE A 1 132 ? -1.120 -4.142 8.568 1.00 94.44 132 PHE A N 1
ATOM 1008 C CA . PHE A 1 132 ? -0.362 -4.045 7.307 1.00 94.44 132 PHE A CA 1
ATOM 1009 C C . PHE A 1 132 ? 0.945 -3.247 7.456 1.00 94.44 132 PHE A C 1
ATOM 1011 O O . PHE A 1 132 ? 1.965 -3.610 6.874 1.00 94.44 132 PHE A O 1
ATOM 1018 N N . PHE A 1 133 ? 0.927 -2.178 8.257 1.00 93.06 133 PHE A N 1
ATOM 1019 C CA . PHE A 1 133 ? 2.092 -1.331 8.532 1.00 93.06 133 PHE A CA 1
ATOM 1020 C C . PHE A 1 133 ? 2.861 -1.733 9.804 1.00 93.06 133 PHE A C 1
ATOM 1022 O O . PHE A 1 133 ? 3.760 -1.011 10.232 1.00 93.06 133 PHE A O 1
ATOM 1029 N N . GLY A 1 134 ? 2.533 -2.871 10.427 1.00 91.25 134 GLY A N 1
ATOM 1030 C CA . GLY A 1 134 ? 3.182 -3.328 11.661 1.00 91.25 134 GLY A CA 1
ATOM 1031 C C . GLY A 1 134 ? 2.795 -2.536 12.919 1.00 91.25 134 GLY A C 1
ATOM 1032 O O . GLY A 1 134 ? 3.451 -2.653 13.953 1.00 91.25 134 GLY A O 1
ATOM 1033 N N . VAL A 1 135 ? 1.720 -1.749 12.865 1.00 85.81 135 VAL A N 1
ATOM 1034 C CA . VAL A 1 135 ? 1.149 -1.013 14.002 1.00 85.81 135 VAL A CA 1
ATOM 1035 C C . VAL A 1 135 ? 0.134 -1.913 14.714 1.00 85.81 135 VAL A C 1
ATOM 1037 O O . VAL A 1 135 ? -1.074 -1.813 14.516 1.00 85.81 135 VAL A O 1
ATOM 1040 N N . GLY A 1 136 ? 0.646 -2.844 15.525 1.00 62.34 136 GLY A N 1
ATOM 1041 C CA . GLY A 1 136 ? -0.161 -3.882 16.185 1.00 62.34 136 GLY A CA 1
ATOM 1042 C C . GLY A 1 136 ? -0.836 -3.476 17.504 1.00 62.34 136 GLY A C 1
ATOM 1043 O O . GLY A 1 136 ? -1.692 -4.211 17.996 1.00 62.34 136 GLY A O 1
ATOM 1044 N N . HIS A 1 137 ? -0.470 -2.331 18.086 1.00 61.09 137 HIS A N 1
ATOM 1045 C CA . HIS A 1 137 ? -1.053 -1.821 19.330 1.00 61.09 137 HIS A CA 1
ATOM 1046 C C . HIS A 1 137 ? -1.757 -0.499 19.026 1.00 61.09 137 HIS A C 1
ATOM 1048 O O . HIS A 1 137 ? -1.111 0.453 18.595 1.00 61.09 137 HIS A O 1
ATOM 1054 N N . GLY A 1 138 ? -3.080 -0.469 19.202 1.00 53.94 138 GLY A N 1
ATOM 1055 C CA . GLY A 1 138 ? -3.865 0.756 19.090 1.00 53.94 138 GLY A CA 1
ATOM 1056 C C . GLY A 1 138 ? -3.474 1.736 20.192 1.00 53.94 138 GLY A C 1
ATOM 1057 O O . GLY A 1 138 ? -3.434 1.359 21.365 1.00 53.94 138 GLY A O 1
ATOM 1058 N N . ALA A 1 139 ? -3.183 2.967 19.794 1.00 45.41 139 ALA A N 1
ATOM 1059 C CA . ALA A 1 139 ? -3.246 4.144 20.642 1.00 45.41 139 ALA A CA 1
ATOM 1060 C C . ALA A 1 139 ? -4.032 5.211 19.878 1.00 45.41 139 ALA A C 1
ATOM 1062 O O . ALA A 1 139 ? -3.749 5.371 18.666 1.00 45.41 139 ALA A O 1
#

Foldseek 3Di:
DDDDDDDDDDPPDPDPDVVVVVVVVVVVVVVVVVVVVVPPPCPDPCNCVPPDDDDDDDDQFQDDPVNPDDSRHDDADQPRDDDRDDDDDDDDDPDDDDDDDDPDLQQQQSDWDFDDPPPDPHGPGTGRNCVVVVNPDGD

Solvent-accessible surface area (backbone atoms only — not comparable to full-atom values): 9810 Å² total; per-residue (Å²): 140,83,87,82,86,82,81,86,82,84,78,81,74,84,72,80,55,71,66,59,57,51,50,52,49,48,54,55,54,57,53,56,56,54,62,61,61,72,67,72,70,81,81,50,92,64,75,56,75,88,49,87,70,96,77,79,93,82,85,74,71,51,60,33,92,81,76,82,71,86,55,52,61,79,90,75,58,92,93,59,84,82,87,76,72,88,81,86,76,92,82,79,91,86,78,86,85,88,86,84,93,67,94,52,52,55,46,41,66,73,40,71,45,73,42,66,57,95,87,44,94,57,63,79,40,75,44,33,46,18,54,75,74,69,45,80,71,66,103

pLDDT: mean 82.56, std 16.35, range [41.34, 98.44]

Mean predicted aligned error: 13.88 Å

Secondary structure (DSSP, 8-state):
-----------------HHHHHHHHHHHHHHHHHHHHTT-----TTTTTTSPPSS---------TTSSSS-------TT----S----SS------------S-TTGGGT-EEEE--TT-SS-SEEEEHHHHTT--S--

Radius of gyration: 38.47 Å; Cα contacts (8 Å, |Δi|>4): 76; chains: 1; bounding box: 132×54×40 Å